Protein AF-A0A7Y1Y9H9-F1 (afdb_monomer)

pLDDT: mean 76.69, std 10.37, range [41.91, 91.06]

Foldseek 3Di:
DPPPCPPVNVVVVVLVVLVVVLVVLVVVLCVVLVVVVVVVVVPPQDPDDHSDDPSVVSNVVSVVVSVVSVCCSVVVVVVVVVVVVVVVVVVVVVD

Solvent-accessible surface area (backbone atoms only — not comparable to full-atom values): 5526 Å² total; per-residue (Å²): 135,80,80,78,73,52,70,68,59,55,51,54,52,48,52,55,49,51,53,51,53,50,50,52,51,50,50,52,50,50,53,52,50,52,51,40,53,57,49,49,76,70,67,55,94,58,80,44,99,78,76,48,54,73,56,56,55,55,49,52,59,51,45,53,53,51,50,52,50,49,49,46,66,72,49,40,59,58,53,56,51,50,53,54,53,50,53,55,48,50,58,62,74,77,107

Structure (mmCIF, N/CA/C/O backbone):
data_AF-A0A7Y1Y9H9-F1
#
_entry.id   AF-A0A7Y1Y9H9-F1
#
loop_
_atom_site.group_PDB
_atom_site.id
_atom_site.type_symbol
_atom_site.label_atom_id
_atom_site.label_alt_id
_atom_site.label_comp_id
_atom_site.label_asym_id
_atom_site.label_entity_id
_atom_site.label_seq_id
_atom_site.pdbx_PDB_ins_code
_atom_site.Cartn_x
_atom_site.Cartn_y
_atom_site.Cartn_z
_atom_site.occupancy
_atom_site.B_iso_or_equiv
_atom_site.auth_seq_id
_atom_site.auth_comp_id
_atom_site.auth_asym_id
_atom_site.auth_atom_id
_atom_site.pdbx_PDB_model_num
ATOM 1 N N . MET A 1 1 ? -31.658 18.064 16.041 1.00 41.91 1 MET A N 1
ATOM 2 C CA . MET A 1 1 ? -31.762 16.715 15.450 1.00 41.91 1 MET A CA 1
ATOM 3 C C . MET A 1 1 ? -30.340 16.237 15.198 1.00 41.91 1 MET A C 1
ATOM 5 O O . MET A 1 1 ? -29.804 16.438 14.120 1.00 41.91 1 MET A O 1
ATOM 9 N N . THR A 1 2 ? -29.657 15.777 16.246 1.00 47.69 2 THR A N 1
ATOM 10 C CA . THR A 1 2 ? -28.300 15.245 16.113 1.00 47.69 2 THR A CA 1
ATOM 11 C C . THR A 1 2 ? -28.440 13.828 15.584 1.00 47.69 2 THR A C 1
ATOM 13 O O . THR A 1 2 ? -28.958 12.953 16.272 1.00 47.69 2 THR A O 1
ATOM 16 N N . THR A 1 3 ? -28.072 13.617 14.323 1.00 58.25 3 THR A N 1
ATOM 17 C CA . THR A 1 3 ? -27.961 12.275 13.755 1.00 58.25 3 THR A CA 1
ATOM 18 C C . THR A 1 3 ? -26.918 11.537 14.588 1.00 58.25 3 THR A C 1
ATOM 20 O O . THR A 1 3 ? -25.728 11.808 14.458 1.00 58.25 3 THR A O 1
ATOM 23 N N . GLN A 1 4 ? -27.358 10.678 15.509 1.00 60.31 4 GLN A N 1
ATOM 24 C CA . GLN A 1 4 ? -26.497 9.691 16.153 1.00 60.31 4 GLN A CA 1
ATOM 25 C C . GLN A 1 4 ? -26.004 8.792 15.019 1.00 60.31 4 GLN A C 1
ATOM 27 O O . GLN A 1 4 ? -26.751 7.953 14.519 1.00 60.31 4 GLN A O 1
ATOM 32 N N . VAL A 1 5 ? -24.808 9.078 14.505 1.00 63.47 5 VAL A N 1
ATOM 33 C CA . VAL A 1 5 ? -24.180 8.251 13.481 1.00 63.47 5 VAL A CA 1
ATOM 34 C C . VAL A 1 5 ? -23.912 6.916 14.154 1.00 63.47 5 VAL A C 1
ATOM 36 O O . VAL A 1 5 ? -23.136 6.850 15.103 1.00 63.47 5 VAL A O 1
ATOM 39 N N . ASP A 1 6 ? -24.632 5.883 13.719 1.00 72.69 6 ASP A N 1
ATOM 40 C CA . ASP A 1 6 ? -24.468 4.539 14.256 1.00 72.69 6 ASP A CA 1
ATOM 41 C C . ASP A 1 6 ? -22.982 4.148 14.131 1.00 72.69 6 ASP A C 1
ATOM 43 O O . ASP A 1 6 ? -22.431 4.214 13.023 1.00 72.69 6 ASP A O 1
ATOM 47 N N . PRO A 1 7 ? -22.304 3.768 15.230 1.00 71.62 7 PRO A N 1
ATOM 48 C CA . PRO A 1 7 ? -20.895 3.390 15.197 1.00 71.62 7 PRO A CA 1
ATOM 49 C C . PRO A 1 7 ? -20.606 2.235 14.226 1.00 71.62 7 PRO A C 1
ATOM 51 O O . PRO A 1 7 ? -19.474 2.109 13.760 1.00 71.62 7 PRO A O 1
ATOM 54 N N . ALA A 1 8 ? -21.598 1.410 13.871 1.00 71.44 8 ALA A N 1
ATOM 55 C CA . ALA A 1 8 ? -21.463 0.411 12.812 1.00 71.44 8 ALA A CA 1
ATOM 56 C C . ALA A 1 8 ? -21.336 1.047 11.413 1.00 71.44 8 ALA A C 1
ATOM 58 O O . ALA A 1 8 ? -20.543 0.591 10.588 1.00 71.44 8 ALA A O 1
ATOM 59 N N . LEU A 1 9 ? -22.069 2.134 11.155 1.00 76.88 9 LEU A N 1
ATOM 60 C CA . LEU A 1 9 ? -22.050 2.854 9.880 1.00 76.88 9 LEU A CA 1
ATOM 61 C C . LEU A 1 9 ? -20.719 3.589 9.665 1.00 76.88 9 LEU A C 1
ATOM 63 O O . LEU A 1 9 ? -20.200 3.630 8.548 1.00 76.88 9 LEU A O 1
ATOM 67 N N . GLU A 1 10 ? -20.149 4.151 10.733 1.00 77.69 10 GLU A N 1
ATOM 68 C CA . GLU A 1 10 ? -18.849 4.827 10.683 1.00 77.69 10 GLU A CA 1
ATOM 69 C C . GLU A 1 10 ? -17.704 3.843 10.400 1.00 77.69 10 GLU A C 1
ATOM 71 O O . GLU A 1 10 ? -16.852 4.118 9.551 1.00 77.69 10 GLU A O 1
ATOM 76 N N . ARG A 1 11 ? -17.726 2.661 11.032 1.00 73.00 11 ARG A N 1
ATOM 77 C CA . ARG A 1 11 ? -16.763 1.578 10.760 1.00 73.00 11 ARG A CA 1
ATOM 78 C C . ARG A 1 11 ? -16.845 1.096 9.317 1.00 73.00 11 ARG A C 1
ATOM 80 O O . ARG A 1 11 ? -15.821 1.027 8.644 1.00 73.00 11 ARG A O 1
ATOM 87 N N . ALA A 1 12 ? -18.056 0.855 8.812 1.00 75.75 12 ALA A N 1
ATOM 88 C CA . ALA A 1 12 ? -18.256 0.464 7.420 1.00 75.75 12 ALA A CA 1
ATOM 89 C C . ALA A 1 12 ? -17.700 1.519 6.444 1.00 75.75 12 ALA A C 1
ATOM 91 O O . ALA A 1 12 ? -17.050 1.177 5.457 1.00 75.75 12 ALA A O 1
ATOM 92 N N . ARG A 1 13 ? -17.889 2.815 6.735 1.00 78.19 13 ARG A N 1
ATOM 93 C CA . ARG A 1 13 ? -17.327 3.911 5.925 1.00 78.19 13 ARG A CA 1
ATOM 94 C C . ARG A 1 13 ? -15.803 3.961 5.950 1.00 78.19 13 ARG A C 1
ATOM 96 O O . ARG A 1 13 ? -15.201 4.200 4.901 1.00 78.19 13 ARG A O 1
ATOM 103 N N . LYS A 1 14 ? -15.185 3.761 7.117 1.00 78.38 14 LYS A N 1
ATOM 104 C CA . LYS A 1 14 ? -13.722 3.705 7.244 1.00 78.38 14 LYS A CA 1
ATOM 105 C C . LYS A 1 14 ? -13.150 2.545 6.443 1.00 78.38 14 LYS A C 1
ATOM 107 O O . LYS A 1 14 ? -12.302 2.792 5.594 1.00 78.38 14 LYS A O 1
ATOM 112 N N . HIS A 1 15 ? -13.706 1.345 6.600 1.00 76.81 15 HIS A N 1
ATOM 113 C CA . HIS A 1 15 ? -13.262 0.164 5.863 1.00 76.81 15 HIS A CA 1
ATOM 114 C C . HIS A 1 15 ? -13.311 0.374 4.342 1.00 76.81 15 HIS A C 1
ATOM 116 O O . HIS A 1 15 ? -12.331 0.145 3.639 1.00 76.81 15 HIS A O 1
ATOM 122 N N . VAL A 1 16 ? -14.420 0.908 3.817 1.00 81.50 16 VAL A N 1
ATOM 123 C CA . VAL A 1 16 ? -14.549 1.207 2.377 1.00 81.50 16 VAL A CA 1
ATOM 124 C C . VAL A 1 16 ? -13.508 2.229 1.909 1.00 81.50 16 VAL A C 1
ATOM 126 O O . VAL A 1 16 ? -13.000 2.124 0.793 1.00 81.50 16 VAL A O 1
ATOM 129 N N . THR A 1 17 ? -13.183 3.216 2.746 1.00 81.88 17 THR A N 1
ATOM 130 C CA . THR A 1 17 ? -12.173 4.231 2.418 1.00 81.88 17 THR A CA 1
ATOM 131 C C . THR A 1 17 ? -10.772 3.622 2.385 1.00 81.88 17 THR A C 1
ATOM 133 O O . THR A 1 17 ? -10.052 3.840 1.417 1.00 81.88 17 THR A O 1
ATOM 136 N N . GLU A 1 18 ? -10.419 2.796 3.371 1.00 82.12 18 GLU A N 1
ATOM 137 C CA . GLU A 1 18 ? -9.120 2.112 3.431 1.00 82.12 18 GLU A CA 1
ATOM 138 C C . GLU A 1 18 ? -8.926 1.132 2.271 1.00 82.12 18 GLU A C 1
ATOM 140 O O . GLU A 1 18 ? -7.881 1.128 1.622 1.00 82.12 18 GLU A O 1
ATOM 145 N N . VAL A 1 19 ? -9.959 0.356 1.937 1.00 82.19 19 VAL A N 1
ATOM 146 C CA . VAL A 1 19 ? -9.939 -0.537 0.773 1.00 82.19 19 VAL A CA 1
ATOM 147 C C . VAL A 1 19 ? -9.741 0.262 -0.514 1.00 82.19 19 VAL A C 1
ATOM 149 O O . VAL A 1 19 ? -8.938 -0.121 -1.365 1.00 82.19 19 VAL A O 1
ATOM 152 N N . ARG A 1 20 ? -10.436 1.394 -0.673 1.00 84.94 20 ARG A N 1
ATOM 153 C CA . ARG A 1 20 ? -10.283 2.250 -1.854 1.00 84.94 20 ARG A CA 1
ATOM 154 C C . ARG A 1 20 ? -8.864 2.809 -1.966 1.00 84.94 20 ARG A C 1
ATOM 156 O O . ARG A 1 20 ? -8.292 2.771 -3.054 1.00 84.94 20 ARG A O 1
ATOM 163 N N . ASP A 1 21 ? -8.293 3.295 -0.872 1.00 84.75 21 ASP A N 1
ATOM 164 C CA . ASP A 1 21 ? -6.935 3.845 -0.855 1.00 84.75 21 ASP A CA 1
ATOM 165 C C . ASP A 1 21 ? -5.878 2.762 -1.137 1.00 84.75 21 ASP A C 1
ATOM 167 O O . ASP A 1 21 ? -4.910 3.023 -1.861 1.00 84.75 21 ASP A O 1
ATOM 171 N N . PHE A 1 22 ? -6.107 1.525 -0.679 1.00 86.69 22 PHE A N 1
ATOM 172 C CA . PHE A 1 22 ? -5.305 0.360 -1.057 1.00 86.69 22 PHE A CA 1
ATOM 173 C C . PH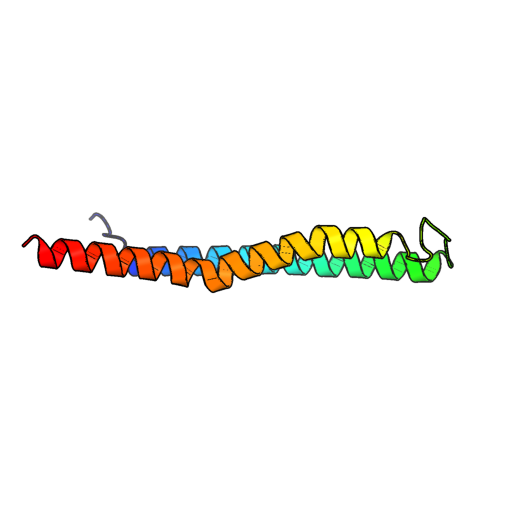E A 1 22 ? -5.361 0.090 -2.568 1.00 86.69 22 PHE A C 1
ATOM 175 O O . PHE A 1 22 ? -4.317 -0.094 -3.195 1.00 86.69 22 PHE A O 1
ATOM 182 N N . TYR A 1 23 ? -6.549 0.123 -3.186 1.00 86.19 23 TYR A N 1
ATOM 183 C CA . TYR A 1 23 ? -6.687 -0.059 -4.638 1.00 86.19 23 TYR A CA 1
ATOM 184 C C . TYR A 1 23 ? -5.972 1.030 -5.442 1.00 86.19 23 TYR A C 1
ATOM 186 O O . TYR A 1 23 ? -5.361 0.720 -6.466 1.00 86.19 23 TYR A O 1
ATOM 194 N N . TYR A 1 24 ? -6.000 2.284 -4.984 1.00 89.38 24 TYR A N 1
ATOM 195 C CA . TYR A 1 24 ? -5.223 3.357 -5.610 1.00 89.38 24 TYR A CA 1
ATOM 196 C C . TYR A 1 24 ? -3.720 3.071 -5.550 1.00 89.38 24 TYR A C 1
ATOM 198 O O . TYR A 1 24 ? -3.044 3.155 -6.576 1.00 89.38 24 TYR A O 1
ATOM 206 N N . HIS A 1 25 ? -3.201 2.674 -4.385 1.00 87.12 25 HIS A N 1
ATOM 207 C CA . HIS A 1 25 ? -1.791 2.306 -4.237 1.00 87.12 25 HIS A CA 1
ATOM 208 C C . HIS A 1 25 ? -1.412 1.106 -5.110 1.00 87.12 25 HIS A C 1
ATOM 210 O O . HIS A 1 25 ? -0.382 1.144 -5.781 1.00 87.12 25 HIS A O 1
ATOM 216 N N . LEU A 1 26 ? -2.258 0.074 -5.163 1.00 89.12 26 LEU A N 1
ATOM 217 C CA . LEU A 1 26 ? -2.063 -1.093 -6.022 1.00 89.12 26 LEU A CA 1
ATOM 218 C C . LEU A 1 26 ? -2.052 -0.706 -7.508 1.00 89.12 26 LEU A C 1
ATOM 220 O O . LEU A 1 26 ? -1.185 -1.163 -8.249 1.00 89.12 26 LEU A O 1
ATOM 224 N N . MET A 1 27 ? -2.972 0.154 -7.955 1.00 91.06 27 MET A N 1
ATOM 225 C CA . MET A 1 27 ? -3.000 0.629 -9.342 1.00 91.06 27 MET A CA 1
ATOM 226 C C . MET A 1 27 ? -1.732 1.392 -9.713 1.00 91.06 27 MET A C 1
ATOM 228 O O . MET A 1 27 ? -1.147 1.121 -10.761 1.00 91.06 27 MET A O 1
ATOM 232 N N . VAL A 1 28 ? -1.300 2.331 -8.866 1.00 90.12 28 VAL A N 1
ATOM 233 C CA . VAL A 1 28 ? -0.066 3.096 -9.094 1.00 90.12 28 VAL A CA 1
ATOM 234 C C . VAL A 1 28 ? 1.138 2.158 -9.108 1.00 90.12 28 VAL A C 1
ATOM 236 O O . VAL A 1 28 ? 1.968 2.255 -10.009 1.00 90.12 28 VAL A O 1
ATOM 239 N N . PHE A 1 29 ? 1.200 1.202 -8.177 1.00 88.69 29 PHE A N 1
ATOM 240 C CA . PHE A 1 29 ? 2.242 0.182 -8.146 1.00 88.69 29 PHE A CA 1
ATOM 241 C C . PHE A 1 29 ? 2.292 -0.608 -9.459 1.00 88.69 29 PHE A C 1
ATOM 243 O O . PHE A 1 29 ? 3.359 -0.714 -10.059 1.00 88.69 29 PHE A O 1
ATOM 250 N N . LEU A 1 30 ? 1.160 -1.117 -9.948 1.00 89.06 30 LEU A N 1
ATOM 251 C CA . LEU A 1 30 ? 1.113 -1.875 -11.201 1.00 89.06 30 LEU A CA 1
ATOM 252 C C . LEU A 1 30 ? 1.508 -1.022 -12.411 1.00 89.06 30 LEU A C 1
ATOM 254 O O . LEU A 1 30 ? 2.289 -1.483 -13.237 1.00 89.06 30 LEU A O 1
ATOM 258 N N . LEU A 1 31 ? 1.018 0.218 -12.507 1.00 90.94 31 LEU A N 1
ATOM 259 C CA . LEU A 1 31 ? 1.347 1.134 -13.605 1.00 90.94 31 LEU A CA 1
ATOM 260 C C . LEU A 1 31 ? 2.839 1.469 -13.651 1.00 90.94 31 LEU A C 1
ATOM 262 O O . LEU A 1 31 ? 3.458 1.367 -14.709 1.00 90.94 31 LEU A O 1
ATOM 266 N N . VAL A 1 32 ? 3.420 1.843 -12.508 1.00 87.06 32 VAL A N 1
ATOM 267 C CA . VAL A 1 32 ? 4.840 2.197 -12.415 1.00 87.06 32 VAL A CA 1
ATOM 268 C C . VAL A 1 32 ? 5.709 0.979 -12.711 1.00 87.06 32 VAL A C 1
ATOM 270 O O . VAL A 1 32 ? 6.603 1.070 -13.545 1.00 87.06 32 VAL A O 1
ATOM 273 N N . ASN A 1 33 ? 5.425 -0.179 -12.110 1.00 85.75 33 ASN A N 1
ATOM 274 C CA . ASN A 1 33 ? 6.213 -1.388 -12.359 1.00 85.75 33 ASN A CA 1
ATOM 275 C C . ASN A 1 33 ? 6.082 -1.883 -13.805 1.00 85.75 33 ASN A C 1
ATOM 277 O O . ASN A 1 33 ? 7.084 -2.261 -14.402 1.00 85.75 33 ASN A O 1
ATOM 281 N N . ALA A 1 34 ? 4.891 -1.823 -14.406 1.00 86.56 34 ALA A N 1
ATOM 282 C CA . ALA A 1 34 ? 4.711 -2.162 -15.817 1.00 86.56 34 ALA A CA 1
ATOM 283 C C . ALA A 1 34 ? 5.507 -1.220 -16.736 1.00 86.56 34 ALA A C 1
ATOM 285 O O . ALA A 1 34 ? 6.135 -1.680 -17.688 1.00 86.56 34 ALA A O 1
ATOM 286 N N . MET A 1 35 ? 5.527 0.084 -16.435 1.00 86.31 35 MET A N 1
ATOM 287 C CA . MET A 1 35 ? 6.346 1.059 -17.160 1.00 86.31 35 MET A CA 1
ATOM 288 C C . MET A 1 35 ? 7.844 0.770 -17.003 1.00 86.31 35 MET A C 1
ATOM 290 O O . MET A 1 35 ? 8.575 0.822 -17.989 1.00 86.31 35 MET A O 1
ATOM 294 N N . LEU A 1 36 ? 8.294 0.436 -15.791 1.00 83.25 36 LEU A N 1
ATOM 295 C CA . LEU A 1 36 ? 9.687 0.093 -15.506 1.00 83.25 36 LEU A CA 1
ATOM 296 C C . LEU A 1 36 ? 10.128 -1.159 -16.260 1.00 83.25 36 LEU A C 1
ATOM 298 O O . LEU A 1 36 ? 11.127 -1.101 -16.964 1.00 83.25 36 LEU A O 1
ATOM 302 N N . ILE A 1 37 ? 9.350 -2.242 -16.196 1.00 80.38 37 ILE A N 1
ATOM 303 C CA . ILE A 1 37 ? 9.615 -3.483 -16.940 1.00 80.38 37 ILE A CA 1
ATOM 304 C C . ILE A 1 37 ? 9.647 -3.208 -18.450 1.00 80.38 37 ILE A C 1
ATOM 306 O O . ILE A 1 37 ? 10.515 -3.707 -19.160 1.00 80.38 37 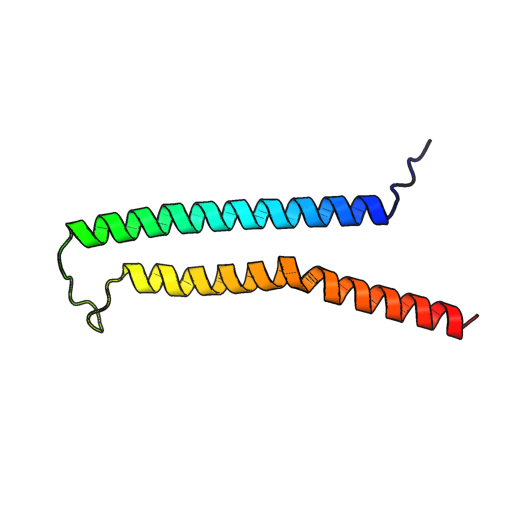ILE A O 1
ATOM 310 N N . ALA A 1 38 ? 8.729 -2.382 -18.961 1.00 83.25 38 ALA A N 1
ATOM 311 C CA . ALA A 1 38 ? 8.706 -2.022 -20.376 1.00 83.25 38 ALA A CA 1
ATOM 312 C C . ALA A 1 38 ? 9.944 -1.218 -20.812 1.00 83.25 38 ALA A C 1
ATOM 314 O O . ALA A 1 38 ? 10.405 -1.381 -21.943 1.00 83.25 38 ALA A O 1
ATOM 315 N N . LEU A 1 39 ? 10.477 -0.352 -19.944 1.00 78.81 39 LEU A N 1
ATOM 316 C CA . LEU A 1 39 ? 11.738 0.356 -20.180 1.00 78.81 39 LEU A CA 1
ATOM 317 C C . LEU A 1 39 ? 12.929 -0.603 -20.130 1.00 78.81 39 LEU A C 1
ATOM 319 O O . LEU A 1 39 ? 13.799 -0.540 -20.995 1.00 78.81 39 LEU A O 1
ATOM 323 N N . ASP A 1 40 ? 12.932 -1.523 -19.175 1.00 74.69 40 ASP A N 1
ATOM 324 C CA . ASP A 1 40 ? 13.970 -2.537 -18.989 1.00 74.69 40 ASP A CA 1
ATOM 325 C C . ASP A 1 40 ? 14.146 -3.414 -20.232 1.00 74.69 40 ASP A C 1
ATOM 327 O O . ASP A 1 40 ? 15.231 -3.505 -20.804 1.00 74.69 40 ASP A O 1
ATOM 331 N N . LEU A 1 41 ? 13.027 -3.930 -20.756 1.00 72.00 41 LEU A N 1
ATOM 332 C CA . LEU A 1 41 ? 12.983 -4.729 -21.983 1.00 72.00 41 LEU A CA 1
ATOM 333 C C . LEU A 1 41 ? 13.546 -3.990 -23.205 1.00 72.00 41 LEU A C 1
ATOM 335 O O . LEU A 1 41 ? 13.957 -4.630 -24.172 1.00 72.00 41 LEU A O 1
ATOM 339 N N . ARG A 1 42 ? 13.554 -2.650 -23.192 1.00 69.19 42 ARG A N 1
ATOM 340 C CA . ARG A 1 42 ? 14.125 -1.832 -24.271 1.00 69.19 42 ARG A CA 1
ATOM 341 C C . ARG A 1 42 ? 15.574 -1.422 -24.047 1.00 69.19 42 ARG A C 1
ATOM 343 O O . ARG A 1 42 ? 16.223 -1.051 -25.021 1.00 69.19 42 ARG A O 1
ATOM 350 N N . THR A 1 43 ? 16.073 -1.455 -22.814 1.00 64.88 43 THR A N 1
ATOM 351 C CA . THR A 1 43 ? 17.390 -0.889 -22.477 1.00 64.88 43 THR A CA 1
ATOM 352 C C . THR A 1 43 ? 18.522 -1.927 -22.565 1.00 64.88 43 THR A C 1
ATOM 354 O O . THR A 1 43 ? 19.688 -1.550 -22.525 1.00 64.88 43 THR A O 1
ATOM 357 N N . GLY A 1 44 ? 18.212 -3.207 -22.813 1.00 58.84 44 GLY A N 1
ATOM 358 C CA . GLY A 1 44 ? 19.209 -4.286 -22.900 1.00 58.84 44 GLY A CA 1
ATOM 359 C C . GLY A 1 44 ? 19.802 -4.635 -21.525 1.00 58.84 44 GLY A C 1
ATOM 360 O O . GLY A 1 44 ? 19.679 -3.828 -20.604 1.00 58.84 44 GLY A O 1
ATOM 361 N N . PRO A 1 45 ? 20.406 -5.830 -21.355 1.00 60.03 45 PRO A N 1
ATOM 362 C CA . PRO A 1 45 ? 20.865 -6.298 -20.050 1.00 60.03 45 PRO A CA 1
ATOM 363 C C . PRO A 1 45 ? 21.921 -5.336 -19.506 1.00 60.03 45 PRO A C 1
ATOM 365 O O . PRO A 1 45 ? 23.043 -5.279 -20.009 1.00 60.03 45 PRO A O 1
ATOM 368 N N . ASN 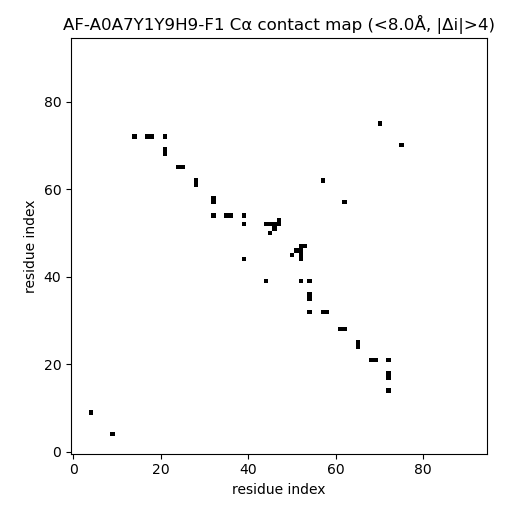A 1 46 ? 21.540 -4.546 -18.506 1.00 58.88 46 ASN A N 1
ATOM 369 C CA . ASN A 1 46 ? 22.465 -3.686 -17.794 1.00 58.88 46 ASN A CA 1
ATOM 370 C C . ASN A 1 46 ? 22.879 -4.445 -16.542 1.00 58.88 46 ASN A C 1
ATOM 372 O O . ASN A 1 46 ? 22.127 -4.523 -15.575 1.00 58.88 46 ASN A O 1
ATOM 376 N N . ASP A 1 47 ? 24.082 -5.018 -16.585 1.00 56.78 47 ASP A N 1
ATOM 377 C CA . ASP A 1 47 ? 24.725 -5.695 -15.462 1.00 56.78 47 ASP A CA 1
ATOM 378 C C . ASP A 1 47 ? 24.909 -4.721 -14.288 1.00 56.78 47 ASP A C 1
ATOM 380 O O . ASP A 1 47 ? 25.976 -4.131 -14.104 1.00 56.78 47 ASP A O 1
ATOM 384 N N . PHE A 1 48 ? 23.872 -4.522 -13.475 1.00 60.31 48 PHE A N 1
ATOM 385 C CA . PHE A 1 48 ? 23.993 -3.762 -12.242 1.00 60.31 48 PHE A CA 1
ATOM 386 C C . PHE A 1 48 ? 23.911 -4.677 -11.021 1.00 60.31 48 PHE A C 1
ATOM 388 O O . PHE A 1 48 ? 22.929 -5.372 -10.771 1.00 60.31 48 PHE A O 1
ATOM 395 N N . PHE A 1 49 ? 25.009 -4.652 -10.265 1.00 57.16 49 PHE A N 1
ATOM 396 C CA . PHE A 1 49 ? 25.286 -5.247 -8.954 1.00 57.16 49 PHE A CA 1
ATOM 397 C C . PHE A 1 49 ? 25.163 -6.781 -8.799 1.00 57.16 49 PHE A C 1
ATOM 399 O O . PHE A 1 49 ? 26.001 -7.352 -8.106 1.00 57.16 49 PHE A O 1
ATOM 406 N N . LEU A 1 50 ? 24.197 -7.464 -9.432 1.00 57.50 50 LEU A N 1
ATOM 407 C CA . LEU A 1 50 ? 23.951 -8.917 -9.279 1.00 57.50 50 LEU A CA 1
ATOM 408 C C . LEU A 1 50 ? 23.359 -9.623 -10.527 1.00 57.50 50 LEU A C 1
ATOM 410 O O . LEU A 1 50 ? 22.915 -10.764 -10.419 1.00 57.50 50 LEU A O 1
ATOM 414 N N . GLY A 1 51 ? 23.317 -8.972 -11.698 1.00 60.19 51 GLY A N 1
ATOM 415 C CA . GLY A 1 51 ? 22.606 -9.494 -12.884 1.00 60.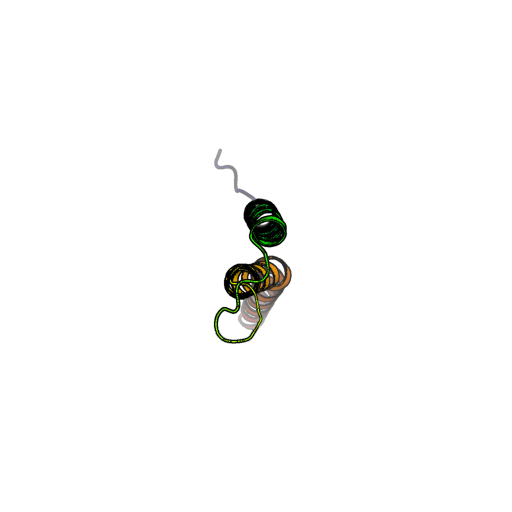19 51 GLY A CA 1
ATOM 416 C C . GLY A 1 51 ? 21.078 -9.382 -12.777 1.00 60.19 51 GLY A C 1
ATOM 417 O O . GLY A 1 51 ? 20.346 -10.068 -13.485 1.00 60.19 51 GLY A O 1
ATOM 418 N N . LEU A 1 52 ? 20.607 -8.544 -11.850 1.00 64.44 52 LEU A N 1
ATOM 419 C CA . LEU 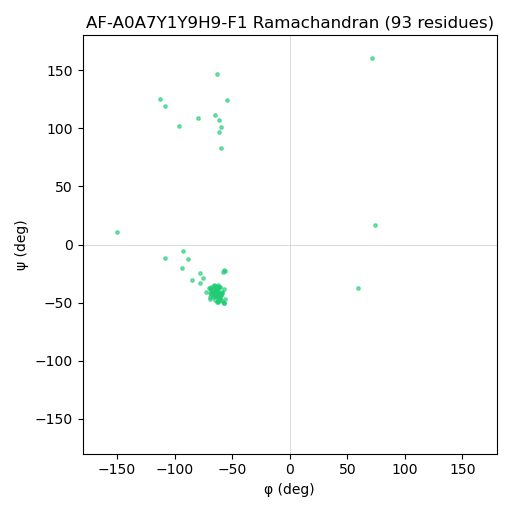A 1 52 ? 19.205 -8.203 -11.654 1.00 64.44 52 LEU A CA 1
ATOM 420 C C . LEU A 1 52 ? 19.022 -6.741 -12.032 1.00 64.44 52 LEU A C 1
ATOM 422 O O . LEU A 1 52 ? 19.699 -5.868 -11.485 1.00 64.44 52 LEU A O 1
ATOM 426 N N . ASP A 1 53 ? 18.088 -6.485 -12.936 1.00 70.06 53 ASP A N 1
ATOM 427 C CA . ASP A 1 53 ? 17.796 -5.136 -13.378 1.00 70.06 53 ASP A CA 1
ATOM 428 C C . ASP A 1 53 ? 17.274 -4.270 -12.218 1.00 70.06 53 ASP A C 1
ATOM 430 O O . ASP A 1 53 ? 16.582 -4.728 -11.303 1.00 70.06 53 ASP A O 1
ATOM 434 N N . TRP A 1 54 ? 17.606 -2.979 -12.239 1.00 73.06 54 TRP A N 1
ATOM 435 C CA . TRP A 1 54 ? 17.229 -2.003 -11.205 1.00 73.06 54 TRP A CA 1
ATOM 436 C C . TRP A 1 54 ? 15.707 -1.913 -10.969 1.00 73.06 54 TRP A C 1
ATOM 438 O O . TRP A 1 54 ? 15.263 -1.525 -9.884 1.00 73.06 54 TRP A O 1
ATOM 448 N N . SER A 1 55 ? 14.914 -2.317 -11.964 1.00 72.88 55 SER A N 1
ATOM 449 C CA . SER A 1 55 ? 13.459 -2.453 -11.912 1.00 72.88 55 SER A CA 1
ATOM 450 C C . SER A 1 55 ? 13.004 -3.396 -10.786 1.00 72.88 55 SER A C 1
ATOM 452 O O . SER A 1 55 ? 12.045 -3.090 -10.072 1.00 72.88 55 SER A O 1
ATOM 454 N N . PHE A 1 56 ? 13.739 -4.486 -10.535 1.00 76.25 56 PHE A N 1
ATOM 455 C CA . PHE A 1 56 ? 13.429 -5.455 -9.482 1.00 76.25 56 PHE A CA 1
ATOM 456 C C . PHE A 1 56 ? 13.555 -4.870 -8.080 1.00 76.25 56 PHE A C 1
ATOM 458 O O . PHE A 1 56 ? 12.761 -5.214 -7.208 1.00 76.25 56 PHE A O 1
ATOM 465 N N . TRP A 1 57 ? 14.513 -3.973 -7.847 1.00 77.06 57 TRP A N 1
ATOM 466 C CA . TRP A 1 57 ? 14.687 -3.334 -6.541 1.00 77.06 57 TRP A CA 1
ATOM 467 C C . TRP A 1 57 ? 13.552 -2.367 -6.220 1.00 77.06 57 TRP A C 1
ATOM 469 O O . TRP A 1 57 ? 13.091 -2.319 -5.078 1.00 77.06 57 TRP A O 1
ATOM 479 N N . VAL A 1 58 ? 13.054 -1.645 -7.228 1.00 78.56 58 VAL A N 1
ATOM 480 C CA . VAL A 1 58 ? 11.856 -0.809 -7.078 1.00 78.56 58 VAL A CA 1
ATOM 481 C C . VAL A 1 58 ? 10.645 -1.688 -6.765 1.00 78.56 58 VAL A C 1
ATOM 483 O O . VAL A 1 58 ? 9.901 -1.392 -5.829 1.00 78.56 58 VAL A O 1
ATOM 486 N N . LEU A 1 59 ? 10.501 -2.811 -7.474 1.00 82.69 59 LEU A N 1
ATOM 487 C CA . LEU A 1 59 ? 9.409 -3.762 -7.283 1.00 82.69 59 LEU A CA 1
ATOM 488 C C . LEU A 1 59 ? 9.447 -4.412 -5.894 1.00 82.69 59 LEU A C 1
ATOM 49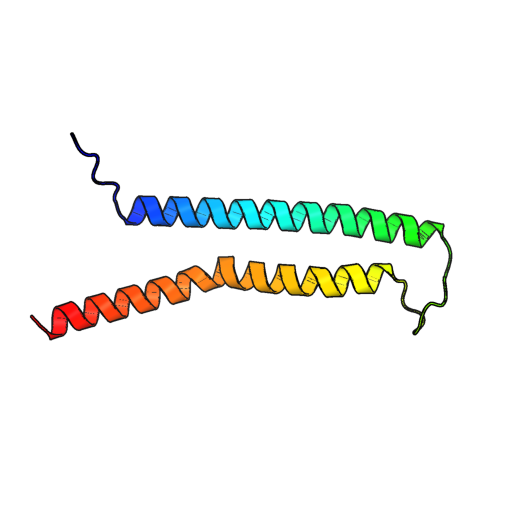0 O O . LEU A 1 59 ? 8.419 -4.467 -5.225 1.00 82.69 59 LEU A O 1
ATOM 494 N N . PHE A 1 60 ? 10.619 -4.838 -5.418 1.00 84.19 60 PHE A N 1
ATOM 495 C CA . PHE A 1 60 ? 10.784 -5.428 -4.086 1.00 84.19 60 PHE A CA 1
ATOM 496 C C . PHE A 1 60 ? 10.597 -4.405 -2.967 1.00 84.19 60 PHE A C 1
ATOM 498 O O . PHE A 1 60 ? 9.865 -4.674 -2.016 1.00 84.19 60 PHE A O 1
ATOM 505 N N . GLY A 1 61 ? 11.222 -3.229 -3.072 1.00 83.88 61 GLY A N 1
ATOM 506 C CA . GLY A 1 61 ? 11.137 -2.192 -2.044 1.00 83.88 61 GLY A CA 1
ATOM 507 C C . GLY A 1 61 ? 9.708 -1.687 -1.857 1.00 83.88 61 GLY A C 1
ATOM 508 O O . GLY A 1 61 ? 9.195 -1.653 -0.739 1.00 83.88 61 GLY A O 1
ATOM 509 N N . TRP A 1 62 ? 9.028 -1.352 -2.955 1.00 82.19 62 TRP A N 1
ATOM 510 C CA . TRP A 1 62 ? 7.641 -0.884 -2.898 1.00 82.19 62 TRP A CA 1
ATOM 511 C C . TRP A 1 62 ? 6.642 -2.025 -2.694 1.00 82.19 62 TRP A C 1
ATOM 513 O O . TRP A 1 62 ? 5.639 -1.844 -2.005 1.00 82.19 62 TRP A O 1
ATOM 523 N N . GLY A 1 63 ? 6.923 -3.214 -3.232 1.00 86.00 63 GLY A N 1
ATOM 524 C CA . GLY A 1 63 ? 6.079 -4.397 -3.076 1.00 86.00 63 GLY A CA 1
ATOM 525 C C . GLY A 1 63 ? 5.977 -4.847 -1.621 1.00 86.00 63 GLY A C 1
ATOM 526 O O . 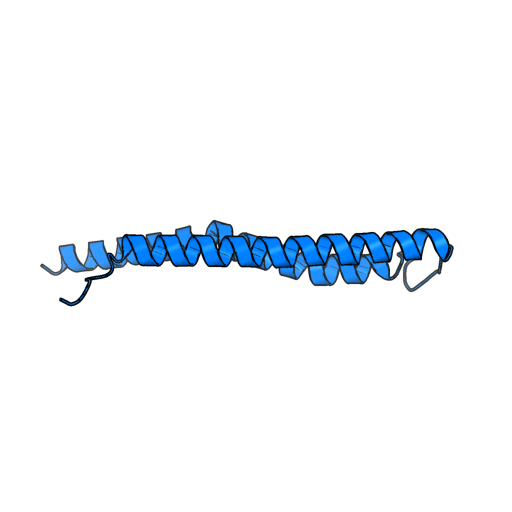GLY A 1 63 ? 4.894 -5.215 -1.171 1.00 86.00 63 GLY A O 1
ATOM 527 N N . PHE A 1 64 ? 7.060 -4.730 -0.846 1.00 87.31 64 PHE A N 1
ATOM 528 C CA . PHE A 1 64 ? 7.032 -5.024 0.589 1.00 87.31 64 PHE A CA 1
ATOM 529 C C . PHE A 1 64 ? 6.124 -4.056 1.363 1.00 87.31 64 PHE A C 1
ATOM 531 O O . PHE A 1 64 ? 5.359 -4.480 2.231 1.00 87.31 64 PHE A O 1
ATOM 538 N N . GLY A 1 65 ? 6.154 -2.765 1.015 1.00 85.44 65 GLY A N 1
ATOM 539 C CA . GLY A 1 65 ? 5.253 -1.759 1.585 1.00 85.44 65 GLY A CA 1
ATOM 540 C C . GLY A 1 65 ? 3.784 -2.020 1.236 1.00 85.44 65 GLY A C 1
ATOM 541 O O . GLY A 1 65 ? 2.916 -1.943 2.106 1.00 85.44 65 GLY A O 1
ATOM 542 N N . LEU A 1 66 ? 3.510 -2.411 -0.012 1.00 87.56 66 LEU A N 1
ATOM 543 C CA . LEU A 1 66 ? 2.167 -2.771 -0.472 1.00 87.56 66 LEU A CA 1
ATOM 544 C C . LEU A 1 66 ? 1.626 -4.014 0.248 1.00 87.56 66 LEU A C 1
ATOM 546 O O . LEU A 1 66 ? 0.465 -4.022 0.653 1.00 87.56 66 LEU A O 1
ATOM 550 N N . LEU A 1 67 ? 2.462 -5.036 0.456 1.00 87.25 67 LEU A N 1
ATOM 551 C CA . LEU A 1 67 ? 2.101 -6.223 1.236 1.00 87.25 67 LEU A CA 1
ATOM 552 C C . LEU A 1 67 ? 1.773 -5.866 2.690 1.00 87.25 67 LEU A C 1
ATOM 554 O O . LEU A 1 67 ? 0.766 -6.333 3.218 1.00 87.25 67 LEU A O 1
ATOM 558 N N . GLY A 1 68 ? 2.570 -5.002 3.324 1.00 85.94 68 GLY A N 1
ATOM 559 C CA . GLY A 1 68 ? 2.283 -4.507 4.672 1.00 85.94 68 GLY A CA 1
ATOM 560 C C . GLY A 1 68 ? 0.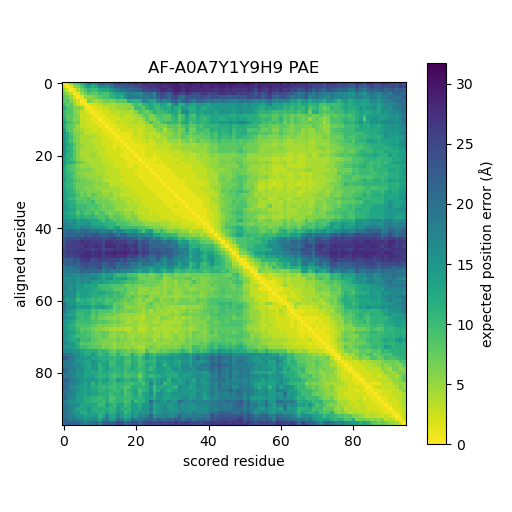945 -3.767 4.753 1.00 85.94 68 GLY A C 1
ATOM 561 O O . GLY A 1 68 ? 0.155 -4.010 5.667 1.00 85.94 68 GLY A O 1
ATOM 562 N N . HIS A 1 69 ? 0.647 -2.916 3.767 1.00 83.50 69 HIS A N 1
ATOM 563 C CA . HIS A 1 69 ? -0.627 -2.203 3.697 1.00 83.50 69 HIS A CA 1
ATOM 564 C C . HIS A 1 69 ? -1.807 -3.154 3.441 1.00 83.50 69 HIS A C 1
ATOM 566 O O . HIS A 1 69 ? -2.823 -3.044 4.122 1.00 83.50 69 HIS A O 1
ATOM 572 N N . ALA A 1 70 ? -1.650 -4.148 2.558 1.00 84.44 70 ALA A N 1
ATOM 573 C CA . ALA A 1 70 ? -2.653 -5.189 2.331 1.00 84.44 70 ALA A CA 1
ATOM 574 C C . ALA A 1 70 ? -2.984 -5.929 3.633 1.00 84.44 70 ALA A C 1
ATOM 576 O O . ALA A 1 70 ? -4.146 -6.040 4.014 1.00 84.44 70 ALA A O 1
ATOM 577 N N . VAL A 1 71 ? -1.963 -6.387 4.363 1.00 85.00 71 VAL A N 1
ATOM 578 C CA . VAL A 1 71 ? -2.163 -7.053 5.656 1.00 85.00 71 VAL A CA 1
ATOM 579 C C . VAL A 1 71 ? -2.866 -6.119 6.639 1.00 85.00 71 VAL A C 1
ATOM 581 O O . VAL A 1 71 ? -3.782 -6.553 7.326 1.00 85.00 71 VAL A O 1
ATOM 584 N N . SER A 1 72 ? -2.508 -4.836 6.690 1.00 79.62 72 SER A N 1
ATOM 585 C CA . SER A 1 72 ? -3.186 -3.874 7.566 1.00 79.62 72 SER A CA 1
ATOM 586 C C . SER A 1 72 ? -4.665 -3.695 7.221 1.00 79.62 72 SER A C 1
ATOM 588 O O . SER A 1 72 ? -5.481 -3.670 8.130 1.00 79.62 72 SER A O 1
ATOM 590 N N . VAL A 1 73 ? -5.026 -3.598 5.942 1.00 80.69 73 VAL A N 1
ATOM 591 C CA . VAL A 1 73 ? -6.423 -3.386 5.525 1.00 80.69 73 VAL A CA 1
ATOM 592 C C . VAL A 1 73 ? -7.263 -4.654 5.716 1.00 80.69 73 VAL A C 1
ATOM 594 O O . VAL A 1 73 ? -8.389 -4.584 6.198 1.00 80.69 73 VAL A O 1
ATOM 597 N N . PHE A 1 74 ? -6.719 -5.833 5.399 1.00 77.94 74 PHE A N 1
ATOM 598 C CA . PHE A 1 74 ? -7.463 -7.095 5.493 1.00 77.94 74 PHE A CA 1
ATOM 599 C C . PHE A 1 74 ? -7.448 -7.732 6.895 1.00 77.94 74 PHE A C 1
ATOM 601 O O . PHE A 1 74 ? -8.415 -8.390 7.268 1.00 77.94 74 PHE A O 1
ATOM 608 N N . PHE A 1 75 ? -6.384 -7.548 7.685 1.00 76.12 75 PHE A N 1
ATOM 609 C CA . PHE A 1 75 ? -6.262 -8.098 9.047 1.00 76.12 75 PHE A CA 1
ATOM 610 C C . PHE A 1 75 ? -6.372 -7.046 10.162 1.00 76.12 75 PHE A C 1
ATOM 612 O O . PHE A 1 75 ? -6.484 -7.416 11.333 1.00 76.12 75 PHE A O 1
ATOM 619 N N . GLY A 1 76 ? -6.333 -5.747 9.851 1.00 70.38 76 GLY A N 1
ATOM 620 C CA . GLY A 1 76 ? -6.488 -4.677 10.844 1.00 70.38 76 GLY A CA 1
ATOM 621 C C . GLY A 1 76 ? -7.856 -4.706 11.517 1.00 70.38 76 GLY A C 1
ATOM 622 O O . GLY A 1 76 ? -7.928 -4.660 12.746 1.00 70.38 76 GLY A O 1
ATOM 623 N N . ASP A 1 77 ? -8.917 -4.910 10.735 1.00 68.50 77 ASP A N 1
ATOM 624 C CA . ASP A 1 77 ? -10.287 -4.998 11.250 1.00 68.50 77 ASP A CA 1
ATOM 625 C C . ASP A 1 77 ? -10.482 -6.152 12.233 1.00 68.50 77 ASP A C 1
ATOM 627 O O . ASP A 1 77 ? -11.151 -5.988 13.252 1.00 68.50 77 ASP A O 1
ATOM 631 N N . PHE A 1 78 ? -9.827 -7.294 12.001 1.00 66.25 78 PHE A N 1
ATOM 632 C CA . PHE A 1 78 ? -9.896 -8.432 12.918 1.00 66.25 78 PHE A CA 1
ATOM 633 C C . PHE A 1 78 ? -9.353 -8.073 14.309 1.00 66.25 78 PHE A C 1
ATOM 635 O O . PHE A 1 78 ? -9.956 -8.408 15.327 1.00 66.25 78 PHE A O 1
ATOM 642 N N . ARG A 1 79 ? -8.241 -7.328 14.365 1.00 67.00 79 ARG A N 1
ATOM 643 C CA . ARG A 1 79 ? -7.627 -6.893 15.628 1.00 67.00 79 ARG A CA 1
ATOM 644 C C . ARG A 1 79 ? -8.493 -5.874 16.365 1.00 67.00 79 ARG A C 1
ATOM 646 O O . ARG A 1 79 ? -8.656 -5.970 17.578 1.00 67.00 79 ARG A O 1
ATOM 653 N N . VAL A 1 80 ? -9.059 -4.916 15.633 1.00 69.88 80 VAL A N 1
ATOM 654 C CA . VAL A 1 80 ? -9.956 -3.896 16.197 1.00 69.88 80 VAL A CA 1
ATOM 655 C C . VAL A 1 80 ? -11.225 -4.541 16.758 1.00 69.88 80 VAL A C 1
ATOM 657 O O . VAL A 1 80 ? -11.692 -4.161 17.830 1.00 69.88 80 VAL A O 1
ATOM 660 N N . GLN A 1 81 ? -11.756 -5.558 16.083 1.00 68.38 81 GLN A N 1
ATOM 661 C CA . GLN A 1 81 ? -12.941 -6.282 16.528 1.00 68.38 81 GLN A CA 1
ATOM 662 C C . GLN A 1 81 ? -12.681 -7.116 17.792 1.00 68.38 81 GLN A C 1
ATOM 664 O O . GLN A 1 81 ? -13.510 -7.101 18.697 1.00 68.38 81 GLN A O 1
ATOM 669 N N . GLN A 1 82 ? -11.513 -7.757 17.908 1.00 74.12 82 GLN A N 1
ATOM 670 C CA . GLN A 1 82 ? -11.116 -8.471 19.129 1.00 74.12 82 GLN A CA 1
ATOM 671 C C . GLN A 1 82 ? -10.995 -7.545 20.344 1.00 74.12 82 GLN A C 1
ATOM 673 O O . GLN A 1 82 ? -11.525 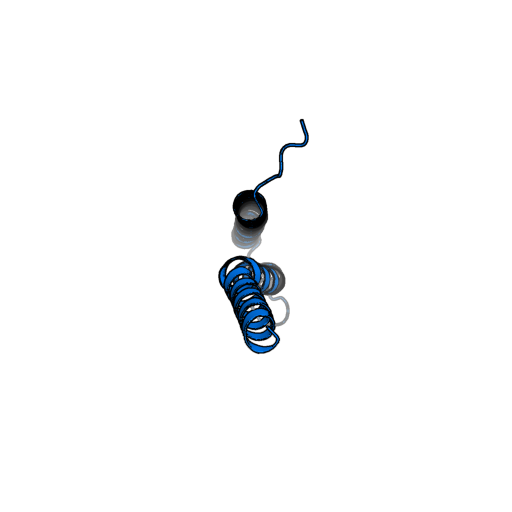-7.869 21.403 1.00 74.12 82 GLN A O 1
ATOM 678 N N . ILE A 1 83 ? -10.365 -6.376 20.184 1.00 76.12 83 ILE A N 1
ATOM 679 C CA . ILE A 1 83 ? -10.251 -5.380 21.264 1.00 76.12 83 ILE A CA 1
ATOM 680 C C . ILE A 1 83 ? -11.644 -4.932 21.720 1.00 76.12 83 ILE A C 1
ATOM 682 O O . ILE A 1 83 ? -11.920 -4.874 22.916 1.00 76.12 83 ILE A O 1
ATOM 686 N N . TYR A 1 84 ? -12.549 -4.684 20.771 1.00 75.31 84 TYR A N 1
ATOM 687 C CA . TYR A 1 84 ? -13.916 -4.274 21.079 1.00 75.31 84 TYR A CA 1
ATOM 688 C C . TYR A 1 84 ? -14.713 -5.365 21.817 1.00 75.31 84 TYR A C 1
ATOM 690 O O . TYR A 1 84 ? -15.486 -5.070 22.729 1.00 75.31 84 TYR A O 1
ATOM 698 N N . GLU A 1 85 ? -14.532 -6.636 21.447 1.00 80.25 85 GLU A N 1
ATOM 699 C CA . GLU A 1 85 ? -15.154 -7.762 22.152 1.00 80.25 85 GLU A CA 1
ATOM 700 C C . GLU A 1 85 ? -14.582 -7.970 23.561 1.00 80.25 85 GLU A C 1
ATOM 702 O O . GLU A 1 85 ? -15.334 -8.300 24.482 1.00 80.25 85 GLU A O 1
ATOM 707 N N . GLU A 1 86 ? -13.281 -7.752 23.757 1.00 82.06 86 GLU A N 1
ATOM 708 C CA . GLU A 1 86 ? -12.639 -7.809 25.074 1.00 82.06 86 GLU A CA 1
ATOM 709 C C . GLU A 1 86 ? -13.113 -6.686 26.002 1.00 82.06 86 GLU A C 1
ATOM 711 O O . GLU A 1 86 ? -13.446 -6.954 27.158 1.00 82.06 86 GLU A O 1
ATOM 716 N N . GLU A 1 87 ? -13.195 -5.448 25.509 1.00 82.12 87 GLU A N 1
ATOM 717 C CA . GLU A 1 87 ? -13.721 -4.312 26.276 1.00 82.12 87 GLU A CA 1
ATOM 718 C C . GLU A 1 87 ? -15.166 -4.564 26.706 1.00 82.12 87 GLU A C 1
ATOM 720 O O . GLU A 1 87 ? -15.490 -4.464 27.891 1.00 82.12 87 GLU A O 1
ATOM 725 N N . LYS A 1 88 ? -16.019 -5.008 25.775 1.00 82.62 88 LYS A N 1
ATOM 726 C CA . LYS A 1 88 ? -17.425 -5.308 26.070 1.00 82.62 88 LYS A CA 1
ATOM 727 C C . LYS A 1 88 ? -17.581 -6.440 27.088 1.00 82.62 88 LYS A C 1
ATOM 729 O O . LYS A 1 88 ? -18.500 -6.414 27.904 1.00 82.62 88 LYS A O 1
ATOM 734 N N . ARG A 1 89 ? -16.691 -7.438 27.065 1.00 84.06 89 ARG A N 1
ATOM 735 C CA . ARG A 1 89 ? -16.666 -8.518 28.062 1.00 84.06 89 ARG A CA 1
ATOM 736 C C . ARG A 1 89 ? -16.300 -7.988 29.448 1.00 84.06 89 ARG A C 1
ATOM 738 O O . ARG A 1 89 ? -16.990 -8.318 30.406 1.00 84.06 89 ARG A O 1
ATOM 745 N N . ARG A 1 90 ? -15.286 -7.121 29.550 1.00 83.44 90 ARG A N 1
ATOM 746 C CA . ARG A 1 90 ? -14.902 -6.486 30.824 1.00 83.44 90 ARG A CA 1
ATOM 747 C C . ARG A 1 90 ? -16.018 -5.621 31.400 1.00 83.44 90 ARG A C 1
ATOM 749 O O . ARG A 1 90 ? -16.252 -5.662 32.602 1.00 83.44 90 ARG A O 1
ATOM 756 N N . GLU A 1 91 ? -16.726 -4.866 30.563 1.00 84.38 91 GLU A N 1
ATOM 757 C CA . GLU A 1 91 ? -17.870 -4.058 31.007 1.00 84.38 91 GLU A CA 1
ATOM 758 C C . GLU A 1 91 ? -18.996 -4.912 31.608 1.00 84.38 91 GLU A C 1
ATOM 760 O O . GLU A 1 91 ? -19.629 -4.498 32.577 1.00 84.38 91 GLU A O 1
ATOM 765 N N . LEU A 1 92 ? -19.234 -6.109 31.060 1.00 82.19 92 LEU A N 1
ATOM 766 C CA . LEU A 1 92 ? -20.226 -7.056 31.577 1.00 82.19 92 LEU A CA 1
ATOM 767 C C . LEU A 1 92 ? -19.767 -7.772 32.855 1.00 82.19 92 LEU A C 1
ATOM 769 O O . LEU A 1 92 ? -20.612 -8.150 33.654 1.00 82.19 92 LEU A O 1
ATOM 773 N N . GLU A 1 93 ? -18.461 -7.962 33.047 1.00 84.00 93 GLU A N 1
ATOM 774 C CA . GLU A 1 93 ? -17.889 -8.583 34.252 1.00 84.00 93 GLU A CA 1
ATOM 775 C C . GLU A 1 93 ? -17.823 -7.624 35.454 1.00 84.00 93 GLU A C 1
ATOM 777 O O . GLU A 1 93 ? -17.805 -8.075 36.597 1.00 84.00 93 GLU A O 1
ATOM 782 N N . ILE A 1 94 ? -17.782 -6.308 35.215 1.00 79.88 94 ILE A N 1
ATOM 783 C CA . ILE A 1 94 ? -17.715 -5.275 36.266 1.00 79.88 94 ILE A CA 1
ATOM 784 C C . ILE A 1 94 ? -19.119 -4.836 36.747 1.00 79.88 94 ILE A C 1
ATOM 786 O O . ILE A 1 94 ? -19.234 -4.162 37.772 1.00 79.88 94 ILE A O 1
ATOM 790 N N . ARG A 1 95 ? -20.187 -5.215 36.034 1.00 60.88 95 ARG A N 1
ATOM 791 C CA . ARG A 1 95 ? -21.580 -4.841 36.327 1.00 60.88 95 ARG A CA 1
ATOM 792 C C . ARG A 1 95 ? -22.327 -5.906 37.123 1.00 60.88 95 ARG A C 1
ATOM 794 O O . ARG A 1 95 ? -23.113 -5.492 38.005 1.00 60.88 95 ARG A O 1
#

Sequence (95 aa):
MTTQVDPALERARKHVTEVRDFYYHLMVFLLVNAMLIALDLRTGPNDFFLGLDWSFWVLFGWGFGLLGHAVSVFFGDFRVQQIYEEEKRRELEIR

Radius of gyration: 21.63 Å; Cα contacts (8 Å, |Δi|>4): 28; chains: 1; bounding box: 57×26×61 Å

Secondary structure (DSSP, 8-state):
------HHHHHHHHHHHHHHHHHHHHHHHHHHHHHHHHHHHHH-----TTT--HHHHHHHHHHHHHHHHHHHHHHHHHHHHHHHHHHHHHHHH--

Mean predicted aligned error: 10.62 Å